Protein AF-A0A8S3AMR2-F1 (afdb_monomer_lite)

pLDDT: mean 92.18, std 9.25, range [49.5, 98.12]

Sequence (47 aa):
ERNWVCKSTLSDGHTRSIRSVAWSYCGNRIASAGFDAKVSIWERQGQ

Secondary structure (DSSP, 8-state):
-----------SS-SS-EEEEEE-TTSSEEEEEETTS-EEEEE----

Foldseek 3Di:
DDDDDDPDDDPDQDPADWDDKDADPVRQWIWIDGPVRDIDIDGPDDD

Organism: NCBI:txid392030

Radius of gyration: 12.22 Å; chains: 1; bounding box: 24×25×31 Å

Structure (mmCIF, N/CA/C/O backbone):
data_AF-A0A8S3AMR2-F1
#
_entry.id   AF-A0A8S3AMR2-F1
#
loop_
_atom_site.group_PDB
_atom_site.id
_atom_site.type_symbol
_atom_site.label_atom_id
_atom_site.label_alt_id
_atom_site.label_comp_id
_atom_site.label_asym_id
_atom_site.label_entity_id
_atom_site.label_seq_id
_atom_site.pdbx_PDB_ins_code
_atom_site.Cartn_x
_atom_site.Cartn_y
_atom_site.Cartn_z
_atom_site.occupancy
_atom_site.B_iso_or_equiv
_atom_site.auth_seq_id
_atom_site.auth_comp_id
_atom_site.auth_asym_id
_atom_site.auth_atom_id
_atom_site.pdbx_PDB_model_num
ATOM 1 N N . GLU A 1 1 ? -12.667 21.486 15.879 1.00 68.06 1 GLU A N 1
ATOM 2 C CA . GLU A 1 1 ? -12.287 21.419 14.449 1.00 68.06 1 GLU A CA 1
ATOM 3 C C . GLU A 1 1 ? -11.651 20.063 14.162 1.00 68.06 1 GLU A C 1
ATOM 5 O O . GLU A 1 1 ? -11.045 19.495 15.065 1.00 68.06 1 GLU A O 1
ATOM 10 N N . ARG A 1 2 ? -11.844 19.481 12.971 1.00 83.00 2 ARG A N 1
ATOM 11 C CA . ARG A 1 2 ? -11.185 18.214 12.608 1.00 83.00 2 ARG A CA 1
ATOM 12 C C . ARG A 1 2 ? -9.822 18.533 12.001 1.00 83.00 2 ARG A C 1
ATOM 14 O O . ARG A 1 2 ? -9.753 18.943 10.847 1.00 83.00 2 ARG A O 1
ATOM 21 N N . ASN A 1 3 ? -8.764 18.330 12.780 1.00 91.06 3 ASN A N 1
ATOM 22 C CA . ASN A 1 3 ? -7.394 18.491 12.308 1.00 91.06 3 ASN A CA 1
ATOM 23 C C . ASN A 1 3 ? -6.937 17.200 11.633 1.00 91.06 3 ASN A C 1
ATOM 25 O O . ASN A 1 3 ? -6.863 16.143 12.264 1.00 91.06 3 ASN A O 1
ATOM 29 N N . TRP A 1 4 ? -6.643 17.288 10.341 1.00 93.06 4 TRP A N 1
ATOM 30 C CA . TRP A 1 4 ? -6.011 16.202 9.608 1.00 93.06 4 TRP A CA 1
ATOM 31 C C . TRP A 1 4 ? -4.519 16.193 9.927 1.00 93.06 4 TRP A C 1
ATOM 33 O O . TRP A 1 4 ? -3.845 17.212 9.795 1.00 93.06 4 TRP A O 1
ATOM 43 N N . VAL A 1 5 ? -4.008 15.039 10.350 1.00 95.50 5 VAL A N 1
ATOM 44 C CA . VAL A 1 5 ? -2.585 14.830 10.638 1.00 95.50 5 VAL A CA 1
ATOM 45 C C . VAL A 1 5 ? -2.078 13.631 9.847 1.00 95.50 5 VAL A C 1
ATOM 47 O O . VAL A 1 5 ? -2.797 12.643 9.677 1.00 95.50 5 VAL A O 1
ATOM 50 N N . CYS A 1 6 ? -0.838 13.704 9.364 1.00 92.81 6 CYS A N 1
ATOM 51 C CA . CYS A 1 6 ? -0.196 12.560 8.728 1.00 92.81 6 CYS A CA 1
ATOM 52 C C . CYS A 1 6 ? 0.053 11.474 9.783 1.00 92.81 6 CYS A C 1
ATOM 54 O O . CYS A 1 6 ? 0.774 11.700 10.751 1.00 92.81 6 CYS A O 1
ATOM 56 N N . LYS A 1 7 ? -0.576 10.306 9.617 1.00 90.00 7 LYS A N 1
ATOM 57 C CA . LYS A 1 7 ? -0.413 9.158 10.525 1.00 90.00 7 LYS A CA 1
ATOM 58 C C . LYS A 1 7 ? 0.788 8.295 10.153 1.00 90.00 7 LYS A C 1
ATOM 60 O O . LYS A 1 7 ? 1.456 7.767 11.037 1.00 90.00 7 LYS A O 1
ATOM 65 N N . SER A 1 8 ? 1.021 8.093 8.858 1.00 90.31 8 SER A N 1
ATOM 66 C CA . SER A 1 8 ? 2.046 7.181 8.347 1.00 90.31 8 SER A CA 1
ATOM 67 C C . SER A 1 8 ? 2.381 7.515 6.895 1.00 90.31 8 SER A C 1
ATOM 69 O O . SER A 1 8 ? 1.508 7.953 6.146 1.00 90.31 8 SER A O 1
ATOM 71 N N . THR A 1 9 ? 3.619 7.228 6.499 1.00 92.69 9 THR A N 1
ATOM 72 C CA . THR A 1 9 ? 4.071 7.238 5.104 1.00 92.69 9 THR A CA 1
ATOM 73 C C . THR A 1 9 ? 4.448 5.813 4.726 1.00 92.69 9 THR A C 1
ATOM 75 O O . THR A 1 9 ? 5.265 5.196 5.402 1.00 92.69 9 THR A O 1
ATOM 78 N N . LEU A 1 10 ? 3.838 5.283 3.669 1.00 92.75 10 LEU A N 1
ATOM 79 C CA . LEU A 1 10 ? 4.094 3.930 3.177 1.00 92.75 10 LEU A CA 1
ATOM 80 C C . LEU A 1 10 ? 5.175 4.009 2.089 1.00 92.75 10 LEU A C 1
ATOM 82 O O . LEU A 1 10 ? 4.912 4.531 1.004 1.00 92.75 10 LEU A O 1
ATOM 86 N N . SER A 1 11 ? 6.397 3.569 2.397 1.00 92.75 11 SER A N 1
ATOM 87 C CA . SER A 1 11 ? 7.541 3.603 1.475 1.00 92.75 11 SER A CA 1
ATOM 88 C C . SER A 1 11 ? 7.651 2.326 0.640 1.00 92.75 11 SER A C 1
ATOM 90 O O . SER A 1 11 ? 7.013 1.319 0.931 1.00 92.75 11 SER A O 1
ATOM 92 N N . ASP A 1 12 ? 8.454 2.383 -0.426 1.00 91.38 12 ASP A N 1
ATOM 93 C CA . ASP A 1 12 ? 8.904 1.221 -1.216 1.00 91.38 12 ASP A CA 1
ATOM 94 C C . ASP A 1 12 ? 7.825 0.456 -1.999 1.00 91.38 12 ASP A C 1
ATOM 96 O O . ASP A 1 12 ? 8.115 -0.528 -2.677 1.00 91.38 12 ASP A O 1
ATOM 100 N N . GLY A 1 13 ? 6.580 0.934 -1.982 1.00 92.31 13 GLY A N 1
ATOM 101 C CA . GLY A 1 13 ? 5.495 0.303 -2.731 1.00 92.31 13 GLY A CA 1
ATOM 102 C C . GLY A 1 13 ? 5.411 0.722 -4.192 1.00 92.31 13 GLY A C 1
ATOM 103 O O . GLY A 1 13 ? 4.943 -0.073 -5.004 1.00 92.31 13 GLY A O 1
ATOM 104 N N . HIS A 1 14 ? 5.847 1.942 -4.530 1.00 96.94 14 HIS A N 1
ATOM 105 C CA . HIS A 1 14 ? 5.863 2.423 -5.910 1.00 96.94 14 HIS A CA 1
ATOM 106 C C . HIS A 1 14 ? 7.119 3.226 -6.245 1.00 96.94 14 HIS A C 1
ATOM 108 O O . HIS A 1 14 ? 7.560 4.057 -5.456 1.00 96.94 14 HIS A O 1
ATOM 114 N N . THR A 1 15 ? 7.663 3.017 -7.446 1.00 97.69 15 THR A N 1
ATOM 115 C CA . THR A 1 15 ? 8.831 3.763 -7.964 1.00 97.69 15 THR A CA 1
ATOM 116 C C . THR A 1 15 ? 8.449 4.884 -8.931 1.00 97.69 15 THR A C 1
ATOM 118 O O . THR A 1 15 ? 9.299 5.658 -9.370 1.00 97.69 15 THR A O 1
ATOM 121 N N . ARG A 1 16 ? 7.164 4.982 -9.286 1.00 97.06 16 ARG A N 1
ATOM 122 C CA . ARG A 1 16 ? 6.596 6.021 -10.157 1.00 97.06 16 ARG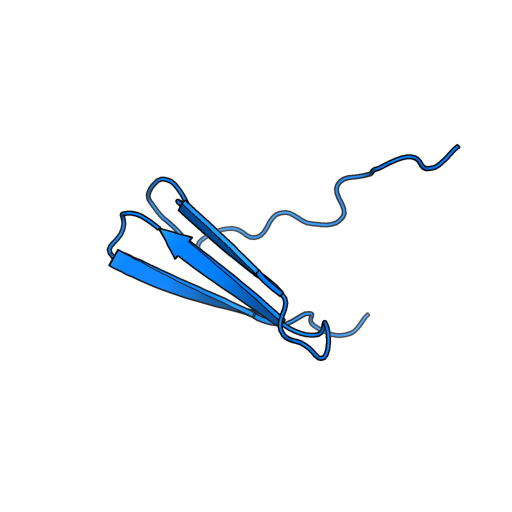 A CA 1
ATOM 123 C C . ARG A 1 16 ? 5.301 6.562 -9.558 1.00 97.06 16 ARG A C 1
ATOM 125 O O . ARG A 1 16 ? 4.820 6.074 -8.540 1.00 97.06 16 ARG A O 1
ATOM 132 N N . SER A 1 17 ? 4.722 7.573 -10.203 1.00 97.06 17 SER A N 1
ATOM 133 C CA . SER A 1 17 ? 3.493 8.221 -9.743 1.00 97.06 17 SER A CA 1
ATOM 134 C C . SER A 1 17 ? 2.351 7.224 -9.529 1.00 97.06 17 SER A C 1
ATOM 136 O O . SER A 1 17 ? 2.029 6.419 -10.410 1.00 97.06 17 SER A O 1
ATOM 138 N N . ILE A 1 18 ? 1.713 7.340 -8.367 1.00 97.38 18 ILE A N 1
ATOM 139 C CA . ILE A 1 18 ? 0.504 6.605 -8.000 1.00 97.38 18 ILE A CA 1
ATOM 140 C C . ILE A 1 18 ? -0.689 7.284 -8.677 1.00 97.38 18 ILE A C 1
ATOM 142 O O . ILE A 1 18 ? -0.798 8.511 -8.673 1.00 97.38 18 ILE A O 1
ATOM 146 N N . ARG A 1 19 ? -1.575 6.498 -9.289 1.00 98.00 19 ARG A N 1
ATOM 147 C CA . ARG A 1 19 ? -2.745 7.002 -10.026 1.00 98.00 19 ARG A CA 1
ATOM 148 C C . ARG A 1 19 ? -4.072 6.701 -9.355 1.00 98.00 19 ARG A C 1
ATOM 150 O O . ARG A 1 19 ? -5.039 7.397 -9.648 1.00 98.00 19 ARG A O 1
ATOM 157 N N . SER A 1 20 ? -4.121 5.698 -8.483 1.00 97.81 20 SER A N 1
ATOM 158 C CA . SER A 1 20 ? -5.336 5.341 -7.757 1.00 97.81 20 SER A CA 1
ATOM 159 C C . SER A 1 20 ? -5.016 4.731 -6.398 1.00 97.81 20 SER A C 1
ATOM 161 O O . SER A 1 20 ? -4.009 4.033 -6.247 1.00 97.81 20 SER A O 1
ATOM 163 N N . VAL A 1 21 ? -5.894 4.998 -5.430 1.00 97.19 21 VAL A N 1
ATOM 164 C CA . VAL A 1 21 ? -5.899 4.385 -4.101 1.00 97.19 21 VAL A CA 1
ATOM 165 C C . VAL A 1 21 ? -7.328 4.016 -3.718 1.00 97.19 21 VAL A C 1
ATOM 167 O O . VAL A 1 21 ? -8.259 4.775 -3.984 1.00 97.19 21 VAL A O 1
ATOM 170 N N . ALA A 1 22 ? -7.508 2.858 -3.088 1.00 97.81 22 ALA A N 1
ATOM 171 C CA . ALA A 1 22 ? -8.809 2.403 -2.615 1.00 97.81 22 ALA A CA 1
ATOM 172 C C . ALA A 1 22 ? -8.676 1.683 -1.274 1.00 97.81 22 ALA A C 1
ATOM 174 O O . ALA A 1 22 ? -7.788 0.852 -1.082 1.00 97.81 22 ALA A O 1
ATOM 175 N N . TRP A 1 23 ? -9.585 1.987 -0.353 1.00 96.06 23 TRP A N 1
ATOM 176 C CA . TRP A 1 23 ? -9.722 1.232 0.885 1.00 96.06 23 TRP A CA 1
ATOM 177 C C . TRP A 1 23 ? -10.515 -0.048 0.636 1.00 96.06 23 TRP A C 1
ATOM 179 O O . TRP A 1 23 ? -11.517 -0.047 -0.077 1.00 96.06 23 TRP A O 1
ATOM 189 N N . SER A 1 24 ? -10.096 -1.139 1.273 1.00 95.19 24 SER A N 1
ATOM 190 C CA . SER A 1 24 ? -10.948 -2.319 1.417 1.00 95.19 24 SER A CA 1
ATOM 191 C C . SER A 1 24 ? -12.215 -1.962 2.196 1.00 95.19 24 SER A C 1
ATOM 193 O O . SER A 1 24 ? -12.152 -1.137 3.108 1.00 95.19 24 SER A O 1
ATOM 195 N N . TYR A 1 25 ? -13.329 -2.643 1.921 1.00 95.25 25 TYR A N 1
ATOM 196 C CA . TYR A 1 25 ? -14.590 -2.431 2.641 1.00 95.25 25 TYR A CA 1
ATOM 197 C C . TYR A 1 25 ? -14.450 -2.590 4.166 1.00 95.25 25 TYR A C 1
ATOM 199 O O . TYR A 1 25 ? -15.021 -1.819 4.928 1.00 95.25 25 TYR A O 1
ATOM 207 N N . CYS A 1 26 ? -13.630 -3.543 4.620 1.00 92.00 26 CYS A N 1
ATOM 208 C CA . CYS A 1 26 ? -13.361 -3.761 6.042 1.00 92.00 26 CYS A CA 1
ATOM 209 C C . CYS A 1 26 ? -12.397 -2.737 6.672 1.00 92.00 26 CYS A C 1
ATOM 211 O O . CYS A 1 26 ? -12.124 -2.828 7.863 1.00 92.00 26 CYS A O 1
ATOM 213 N N . GLY A 1 27 ? -11.847 -1.790 5.900 1.00 91.06 27 GLY A N 1
ATOM 214 C CA . GLY A 1 27 ? -10.957 -0.730 6.392 1.00 91.06 27 GLY A CA 1
ATOM 215 C C . GLY A 1 27 ? -9.559 -1.183 6.833 1.00 91.06 27 GLY A C 1
ATOM 216 O O . GLY A 1 27 ? -8.762 -0.356 7.267 1.00 91.06 27 GLY A O 1
ATOM 217 N N . ASN A 1 28 ? -9.233 -2.471 6.706 1.00 93.25 28 ASN A N 1
ATOM 218 C CA . ASN A 1 28 ? -7.960 -3.023 7.185 1.00 93.25 28 ASN A CA 1
ATOM 219 C C . ASN A 1 28 ? -6.849 -2.996 6.133 1.00 93.25 28 ASN A C 1
AT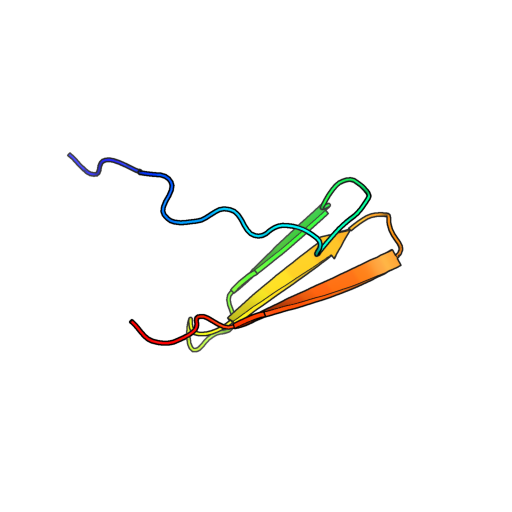OM 221 O O . ASN A 1 28 ? -5.678 -3.184 6.471 1.00 93.25 28 ASN A O 1
ATOM 225 N N . ARG A 1 29 ? -7.209 -2.777 4.862 1.00 94.88 29 ARG A N 1
ATOM 226 C CA . ARG A 1 29 ? -6.265 -2.745 3.748 1.00 94.88 29 ARG A CA 1
ATOM 227 C C . ARG A 1 29 ? -6.460 -1.536 2.848 1.00 94.88 29 ARG A C 1
ATOM 229 O O . ARG A 1 29 ? -7.584 -1.063 2.662 1.00 94.88 29 ARG A O 1
ATOM 236 N N . ILE A 1 30 ? -5.366 -1.114 2.229 1.00 95.75 30 ILE A N 1
ATOM 237 C CA . ILE A 1 30 ? -5.347 -0.137 1.139 1.00 95.75 30 ILE A CA 1
ATOM 238 C C . ILE A 1 30 ? -4.737 -0.810 -0.086 1.00 95.75 30 ILE A C 1
ATOM 240 O O . ILE A 1 30 ? -3.701 -1.458 0.023 1.00 95.75 30 ILE A O 1
ATOM 244 N N . ALA A 1 31 ? -5.348 -0.625 -1.250 1.00 97.31 31 ALA A N 1
ATOM 245 C CA . ALA A 1 31 ? -4.721 -0.911 -2.533 1.00 97.31 31 ALA A CA 1
ATOM 246 C C . ALA A 1 31 ? -4.224 0.394 -3.162 1.00 97.31 31 ALA A C 1
ATOM 248 O O . ALA A 1 31 ? -4.962 1.382 -3.187 1.00 97.31 31 ALA A O 1
ATOM 249 N N . SER A 1 32 ? -3.002 0.394 -3.693 1.00 97.88 32 SER A N 1
ATOM 250 C CA . SER A 1 32 ? -2.458 1.480 -4.516 1.00 97.88 32 SER A CA 1
ATOM 251 C C . SER A 1 32 ? -2.001 0.950 -5.873 1.00 97.88 32 SER A C 1
ATOM 253 O O 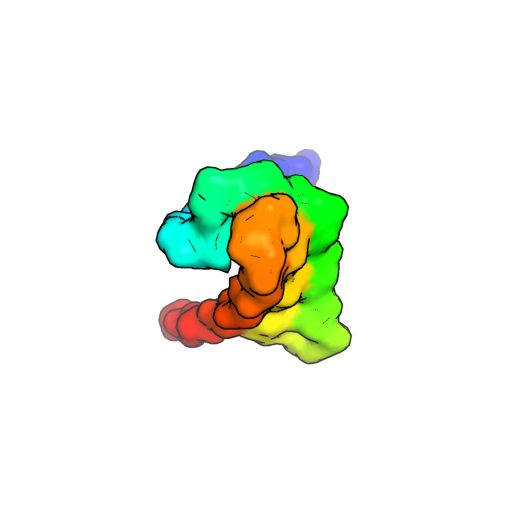. SER A 1 32 ? -1.449 -0.145 -5.956 1.00 97.88 32 SER A O 1
ATOM 255 N N . ALA A 1 33 ? -2.236 1.719 -6.938 1.00 98.06 33 ALA A N 1
ATOM 256 C CA . ALA A 1 33 ? -1.823 1.378 -8.301 1.00 98.06 33 ALA A CA 1
ATOM 257 C C . ALA A 1 33 ? -1.061 2.540 -8.951 1.00 98.06 33 ALA A C 1
ATOM 259 O O . ALA A 1 33 ? -1.486 3.699 -8.856 1.00 98.06 33 ALA A O 1
ATOM 260 N N . GLY A 1 34 ? 0.052 2.233 -9.625 1.00 97.44 34 GLY A N 1
ATOM 261 C CA . GLY A 1 34 ? 0.988 3.225 -10.158 1.00 97.44 34 GLY A CA 1
ATOM 262 C C . GLY A 1 34 ? 1.474 2.946 -11.580 1.00 97.44 34 GLY A C 1
ATOM 263 O O . GLY A 1 34 ? 1.213 1.904 -12.177 1.00 97.44 34 GLY A O 1
ATOM 264 N N . PHE A 1 35 ? 2.204 3.913 -12.143 1.00 98.12 35 PHE A N 1
ATOM 265 C CA . PHE A 1 35 ? 2.800 3.810 -13.484 1.00 98.12 35 PHE A CA 1
ATOM 266 C C . PHE A 1 35 ? 4.055 2.932 -13.566 1.00 98.12 35 PHE A C 1
ATOM 268 O O . PHE A 1 35 ? 4.662 2.804 -14.630 1.00 98.12 35 PHE A O 1
ATOM 275 N N . ASP A 1 36 ? 4.464 2.341 -12.454 1.00 97.62 36 ASP A N 1
ATOM 276 C CA . ASP A 1 36 ? 5.492 1.305 -12.385 1.00 97.62 36 ASP A CA 1
ATOM 277 C C . ASP A 1 36 ? 4.942 -0.096 -12.698 1.00 97.62 36 ASP A C 1
ATOM 279 O O . ASP A 1 36 ? 5.643 -1.084 -12.501 1.00 97.62 36 ASP A O 1
ATOM 283 N N . ALA A 1 37 ? 3.700 -0.168 -13.197 1.00 97.00 37 ALA A N 1
ATOM 284 C CA . ALA A 1 37 ? 2.980 -1.396 -13.521 1.00 97.00 37 ALA A CA 1
ATOM 285 C C . ALA A 1 37 ? 2.788 -2.331 -12.314 1.00 97.00 37 ALA A C 1
ATOM 287 O O . ALA A 1 37 ? 2.614 -3.537 -12.482 1.00 97.00 37 ALA A O 1
ATOM 288 N N . LYS A 1 38 ? 2.794 -1.776 -11.094 1.00 97.00 38 LYS A N 1
ATOM 289 C CA . LYS A 1 38 ? 2.552 -2.520 -9.858 1.00 97.00 38 LYS A CA 1
ATOM 290 C C . LYS A 1 38 ? 1.223 -2.135 -9.222 1.00 97.00 38 LYS A C 1
ATOM 292 O O . LYS A 1 38 ? 0.727 -1.014 -9.370 1.00 97.00 38 LYS A O 1
ATOM 297 N N . VAL A 1 39 ? 0.685 -3.088 -8.468 1.00 97.12 39 VAL A N 1
ATOM 298 C CA . VAL A 1 39 ? -0.357 -2.871 -7.466 1.00 97.12 39 VAL A CA 1
ATOM 299 C C . VAL A 1 39 ? 0.214 -3.316 -6.128 1.00 97.12 39 VAL A C 1
ATOM 301 O O . VAL A 1 39 ? 0.692 -4.444 -6.013 1.00 97.12 39 VAL A O 1
ATOM 304 N N . SER A 1 40 ? 0.158 -2.439 -5.132 1.00 96.81 40 SER A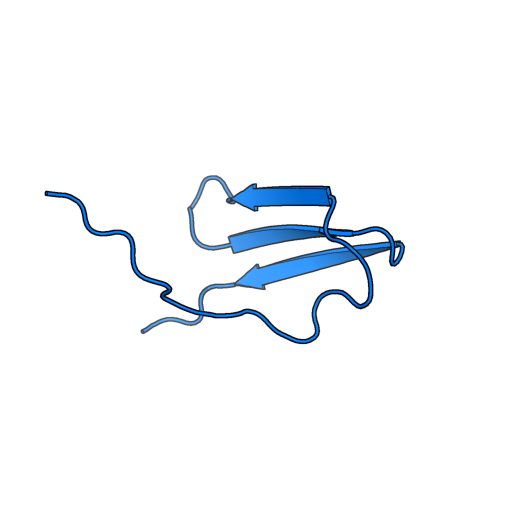 N 1
ATOM 305 C CA . SER A 1 40 ? 0.667 -2.702 -3.785 1.00 96.81 40 SER A CA 1
ATOM 306 C C . SER A 1 40 ? -0.501 -2.759 -2.804 1.00 96.81 40 SER A C 1
ATOM 308 O O . SER A 1 40 ? -1.368 -1.881 -2.810 1.00 96.81 40 SER A O 1
ATOM 310 N N . ILE A 1 41 ? -0.549 -3.820 -1.993 1.00 96.00 41 ILE A N 1
ATOM 311 C CA . ILE A 1 41 ? -1.562 -4.011 -0.952 1.00 96.00 41 ILE A CA 1
ATOM 312 C C . ILE A 1 41 ? -0.915 -3.763 0.401 1.00 96.00 41 ILE A C 1
ATOM 314 O O . ILE A 1 41 ? 0.029 -4.446 0.790 1.00 96.00 41 ILE A O 1
ATOM 318 N N . TRP A 1 42 ? -1.457 -2.792 1.117 1.00 94.81 42 TRP A N 1
ATOM 319 C CA . TRP A 1 42 ? -0.987 -2.379 2.426 1.00 94.81 42 TRP A CA 1
ATOM 320 C C . TRP A 1 42 ? -1.947 -2.897 3.473 1.00 94.81 42 TRP A C 1
ATOM 322 O O . TRP A 1 42 ? -3.148 -2.647 3.385 1.00 94.81 42 TRP A O 1
ATOM 332 N N . GLU A 1 43 ? -1.423 -3.593 4.468 1.00 92.44 43 GLU A N 1
ATOM 333 C CA . GLU A 1 43 ? -2.191 -4.024 5.626 1.00 92.44 43 GLU A CA 1
ATOM 334 C C . GLU A 1 43 ? -1.814 -3.165 6.821 1.00 92.44 43 GLU A C 1
ATOM 336 O O . GLU A 1 43 ? -0.636 -2.901 7.076 1.00 92.44 43 GLU A O 1
ATOM 341 N N . ARG A 1 44 ? -2.821 -2.737 7.579 1.00 84.44 44 ARG A N 1
ATOM 342 C CA . ARG A 1 44 ? -2.572 -2.114 8.871 1.00 84.44 44 ARG A CA 1
ATOM 343 C C . ARG A 1 44 ? -2.071 -3.195 9.826 1.00 84.44 44 ARG A C 1
ATOM 345 O O . ARG A 1 44 ? -2.862 -4.020 10.275 1.00 84.44 44 ARG A O 1
ATOM 352 N N . GLN A 1 45 ? -0.780 -3.189 10.149 1.00 77.56 45 GLN A N 1
ATOM 353 C CA . GLN A 1 45 ? -0.306 -3.973 11.286 1.00 77.56 45 GLN A CA 1
ATOM 354 C C . GLN A 1 45 ? -0.940 -3.393 12.556 1.00 77.56 45 GLN A C 1
ATOM 356 O O . GLN A 1 45 ? -1.051 -2.171 12.699 1.00 77.56 45 GLN A O 1
ATOM 361 N N . GLY A 1 46 ? -1.473 -4.281 13.398 1.00 67.06 46 GLY A N 1
ATOM 362 C CA . GLY A 1 46 ? -2.152 -3.919 14.639 1.00 67.06 46 GLY A CA 1
ATOM 363 C C . GLY A 1 46 ? -1.292 -2.999 15.504 1.00 67.06 46 GLY A C 1
ATOM 364 O O . GLY A 1 46 ? -0.066 -3.041 15.436 1.00 67.06 46 GLY A O 1
ATOM 365 N N . GLN A 1 47 ? -1.970 -2.133 16.251 1.00 49.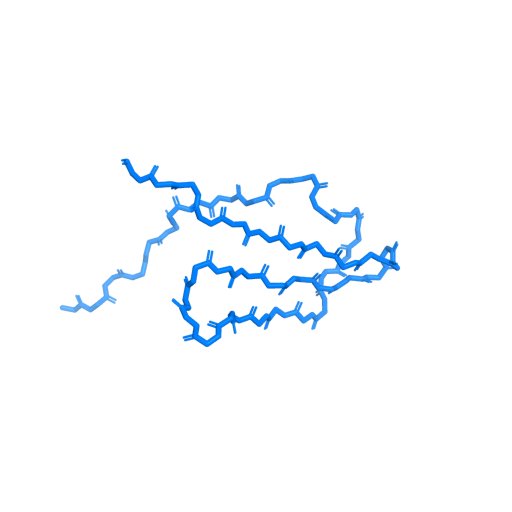50 47 GLN A N 1
ATOM 366 C CA . GLN A 1 47 ? -1.366 -1.203 17.200 1.00 49.50 47 GLN A CA 1
ATOM 367 C C . GLN A 1 47 ? -0.721 -1.945 18.372 1.00 49.50 47 GLN A C 1
ATOM 369 O O . GLN A 1 47 ? -1.320 -2.956 18.803 1.00 49.50 47 GLN A O 1
#

InterPro domains:
  IPR001680 WD40 repeat [PF00400] (5-42)
  IPR001680 WD40 repeat [PS50082] (11-47)
  IPR001680 WD40 repeat [SM00320] (3-43)
  IPR015943 WD40/YVTN repeat-like-containing domain superfamily [G3DSA:2.130.10.10] (1-47)
  IPR036322 WD40-repeat-containing domain superfamily [SSF50978] (4-43)

=== Feature glossary ===
The record interleaves many kinds of information about one protein. Here is each kind framed as the question it answers.

Q: What does the local fold look like, residue by residue?
A: The Foldseek 3Di s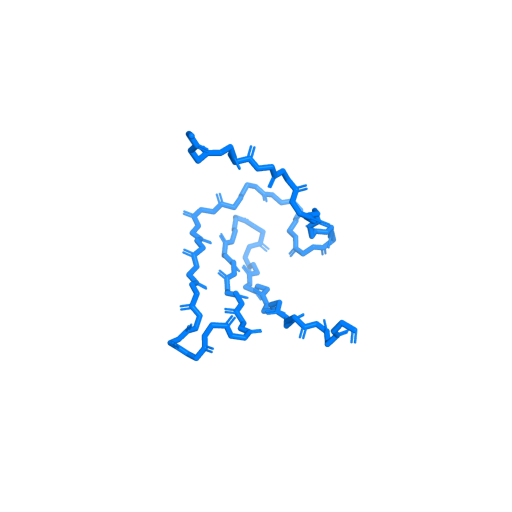tring encodes local tertiary geometry as a 20-letter alphabet — one character per residue — derived from the relative positions of nearby Cα atoms. Unlike the amino-acid sequence, 3Di is a direct function of the 3D structure, so two proteins with the same fold have similar 3Di strings even at low sequence identity.

Q: Which residues are in helices, strands, or loops?
A: The SS8 string is DSSP's per-residue secondary-structure call. α-helix (H) means an i→i+4 H-bond ladder; β-strand (E) means the residue participates in a β-sheet; 3₁₀ (G) and π (I) are tighter and wider helices; T/S are turns/bends; '-' is loop.

Q: How big and how compact is the whole molecule?
A: Radius of gyration (Rg) is the root-mean-square distance of Cα atoms from their centroid — a single number for overall size and compactness. A globular domain of N residues has Rg ≈ 2.2·N^0.38 Å; an extended or disordered chain has a much larger Rg. The Cα contact count is the number of residue pairs whose Cα atoms are within 8 Å and are more than four positions apart in sequence — a standard proxy for tertiary packing density. The bounding box is the smallest axis-aligned box enclosing all Cα atoms.

Q: Where is each backbone atom in 3D?
A: Structure coordinates are given as an mmCIF _atom_site loop: one row per atom with element, residue name, chain id, sequence number, and x/y/z position in Å. Only the four main-chain atoms per residue are included here; side chains are omitted to keep the record compact.

Q: What is the amino-acid chain?
A: Primary structure: the covalent order of the twenty standard amino acids along the backbone. Two proteins with the same sequence will (almost always) fold to the same structure; two with 30% identity often share a fold but not the details.

Q: What if only a Cα trace is available?
A: Three-state secondary structure (P-SEA) collapses the eight DSSP classes into helix (a), strand (b), and coil (c). P-SEA assigns these from Cα geometry alone — distances and angles — without requiring backbone oxygens, so it works on any Cα trace.

Q: What family and function is it annotated with?
A: Database cross-references. InterPro integrates a dozen domain/family signature databases into unified entries with residue-range hits. GO terms attach function/process/location labels with evidence codes. CATH codes position the fold in a four-level structural taxonomy. Organism is the NCBI-taxonomy species name.

Q: How confident is the AlphaFold model at each residue?
A: pLDDT is the predicted lDDT-Cα score: AlphaFold's confidence that the local environment of each residue (all inter-atomic distances within 15 Å) is correctly placed. It is a per-residue number between 0 and 100, with higher meaning more reliable.

Q: How mobile is each atom in the crystal?
A: B-factor (Debye–Waller factor) reflects atomic displacement in the crystal lattice. It is an experimental observable (units Å²), not a prediction; low values mean the atom is pinned down, high values mean it moves or is heterogeneous across the crystal.

Q: Which residues are buried vs exposed?
A: SASA measures how much of the protein is reachable by solvent. It is computed by rolling a water-sized probe over the atomic surface and summing the exposed area (Å²). Per-residue SASA distinguishes core (buried, low SASA) from surface (exposed, high SASA) residues; total SASA is a whole-molecule size measure.

Q: What do the diagnostic plots show?
A: Plot images: a contact map (which residues are close in 3D, as an N×N binary image), a Ramachandran scatter (backbone torsion angles, revealing secondary-structure composition at a glance), and — for AlphaFold structures — a PAE heatmap (pairwise prediction confidence).

Q: What known structures does this most resemble?
A: The Foldseek neighbor list gives the closest experimentally determined structures in the PDB, ranked by structural alignment. TM-score near 1 means near-identical fold; near 0.3 means only rough topology match. This is how one finds what a novel AlphaFold prediction most resembles in the solved-structure universe.

Q: Are the domains correctly placed relative to each other?
A: Predicted aligned error is AlphaFold's pairwise confidence. Unlike pLDDT (per-residue), PAE is per-residue-pair and captures whether two parts of the structure are correctly placed relative to each other. Units are ångströms of expected positional error.

Q: What do the rendered images show?
A: Structure images are PyMOL renders from six orthogonal camera directions. Cartoon representation draws helices as coils and strands as arrows; sticks shows the backbone as bonds; surface shows the solvent-excluded envelope. Rainbow coloring maps sequence position to hue (blue→red, N→C); chain coloring assigns a distinct color per polypeptide.

Q: What are the backbone torsion angles?
A: φ (phi) and ψ (psi) are the two rotatable backbone dihedrals per residue: φ is the C(i-1)–N–Cα–C torsion, ψ is the N–Cα–C–N(i+1) torsion, both in degrees on (−180°, 180°]. α-helical residues cluster near (−60°, −45°); β-strand residues near (−120°, +130°). A Ramachandran plot is simply a scatter of (φ, ψ) for every residue.